Protein AF-A0A6D2GF15-F1 (afdb_monomer)

Structure (mmCIF, N/CA/C/O backbone):
data_AF-A0A6D2GF15-F1
#
_entry.id   AF-A0A6D2GF15-F1
#
loop_
_atom_site.group_PDB
_atom_site.id
_atom_site.type_symbol
_atom_site.label_atom_id
_atom_site.label_alt_id
_atom_site.label_comp_id
_atom_site.label_asym_id
_atom_site.label_entity_id
_atom_site.label_seq_id
_atom_site.pdbx_PDB_ins_code
_atom_site.Cartn_x
_atom_site.Cartn_y
_atom_site.Cartn_z
_atom_site.occupancy
_atom_site.B_iso_or_equiv
_atom_site.auth_seq_id
_atom_site.auth_comp_id
_atom_site.auth_asym_id
_atom_site.auth_atom_id
_atom_site.pdbx_PDB_model_num
ATOM 1 N N . MET A 1 1 ? 5.581 7.809 -0.569 1.00 72.94 1 MET A N 1
ATOM 2 C CA . MET A 1 1 ? 4.573 7.295 -1.526 1.00 72.94 1 MET A CA 1
ATOM 3 C C . MET A 1 1 ? 3.139 7.290 -0.957 1.00 72.94 1 MET A C 1
ATOM 5 O O . MET A 1 1 ? 2.280 6.590 -1.474 1.00 72.94 1 MET A O 1
ATOM 9 N N . ALA A 1 2 ? 2.837 8.068 0.098 1.00 82.81 2 ALA A N 1
ATOM 10 C CA . ALA A 1 2 ? 1.558 7.990 0.828 1.00 82.81 2 ALA A CA 1
ATOM 11 C C . ALA A 1 2 ? 0.310 8.296 -0.025 1.00 82.81 2 ALA A C 1
ATOM 13 O O . ALA A 1 2 ? -0.746 7.711 0.197 1.00 82.81 2 ALA A O 1
ATOM 14 N N . PHE A 1 3 ? 0.450 9.183 -1.013 1.00 91.44 3 PHE A N 1
ATOM 15 C CA . PHE A 1 3 ? -0.637 9.634 -1.890 1.00 91.44 3 PHE A CA 1
ATOM 16 C C . PHE A 1 3 ? -0.390 9.297 -3.367 1.00 91.44 3 PHE A C 1
ATOM 18 O O . PHE A 1 3 ? -1.027 9.871 -4.245 1.00 91.44 3 PHE A O 1
ATOM 25 N N . TRP A 1 4 ? 0.561 8.400 -3.640 1.00 94.38 4 TRP A N 1
ATOM 26 C CA . TRP A 1 4 ? 0.907 8.001 -5.001 1.00 94.38 4 TRP A CA 1
ATOM 27 C C . TRP A 1 4 ? -0.199 7.158 -5.623 1.00 94.38 4 TRP A C 1
ATOM 29 O O . TRP A 1 4 ? -0.784 6.286 -4.967 1.00 94.38 4 TRP A O 1
ATOM 39 N N . ARG A 1 5 ? -0.465 7.422 -6.899 1.00 94.19 5 ARG A N 1
ATOM 40 C CA . ARG A 1 5 ? -1.371 6.637 -7.740 1.00 94.19 5 ARG A CA 1
ATOM 41 C C . ARG A 1 5 ? -0.564 5.654 -8.582 1.00 94.19 5 ARG A C 1
ATOM 43 O O . ARG A 1 5 ? 0.661 5.641 -8.541 1.00 94.19 5 ARG A O 1
ATOM 50 N N . TRP A 1 6 ? -1.264 4.841 -9.371 1.00 95.31 6 TRP A N 1
ATOM 51 C CA . TRP A 1 6 ? -0.633 3.869 -10.267 1.00 95.31 6 TRP A CA 1
ATOM 52 C C . TRP A 1 6 ? 0.440 4.495 -11.168 1.00 95.31 6 TRP A C 1
ATOM 54 O O . TRP A 1 6 ? 1.543 3.976 -11.234 1.00 95.31 6 TRP A O 1
ATOM 64 N N . HIS A 1 7 ? 0.144 5.639 -11.786 1.00 96.38 7 HIS A N 1
ATOM 65 C CA . HIS A 1 7 ? 1.071 6.310 -12.697 1.00 96.38 7 HIS A CA 1
ATOM 66 C C . HIS A 1 7 ? 2.409 6.691 -12.039 1.00 96.38 7 HIS A C 1
ATOM 68 O O . HIS A 1 7 ? 3.460 6.538 -12.653 1.00 96.38 7 HIS A O 1
ATOM 74 N N . ASP A 1 8 ? 2.378 7.136 -10.778 1.00 96.19 8 ASP A N 1
ATOM 75 C CA . ASP A 1 8 ? 3.593 7.491 -10.036 1.00 96.19 8 ASP A CA 1
ATOM 76 C C . ASP A 1 8 ? 4.424 6.238 -9.711 1.00 96.19 8 ASP A C 1
ATOM 78 O O . ASP A 1 8 ? 5.652 6.253 -9.785 1.00 96.19 8 ASP A O 1
ATOM 82 N N . TYR A 1 9 ? 3.748 5.134 -9.370 1.00 95.88 9 TYR A N 1
ATOM 83 C CA . TYR A 1 9 ? 4.396 3.847 -9.121 1.00 95.88 9 TYR A CA 1
ATOM 84 C C . TYR A 1 9 ? 4.982 3.235 -10.390 1.00 95.88 9 TYR A C 1
ATOM 86 O O . TYR A 1 9 ? 6.078 2.694 -10.328 1.00 95.88 9 TYR A O 1
ATOM 94 N N . GLU A 1 10 ? 4.291 3.331 -11.524 1.00 96.06 10 GLU A N 1
ATOM 95 C CA . GLU A 1 10 ? 4.772 2.816 -12.807 1.00 96.06 10 GLU A CA 1
ATOM 96 C C . GLU A 1 10 ? 6.089 3.490 -13.204 1.00 96.06 10 GLU A C 1
ATOM 98 O O . GLU A 1 10 ? 7.086 2.801 -13.398 1.00 96.06 10 GLU A O 1
ATOM 103 N N . GLN A 1 11 ? 6.144 4.827 -13.170 1.00 96.50 11 GLN A N 1
ATOM 104 C CA . GLN A 1 11 ? 7.384 5.566 -13.439 1.00 96.50 11 GLN A CA 1
ATOM 105 C C . GLN A 1 11 ? 8.512 5.191 -12.470 1.00 96.50 11 GLN A C 1
ATOM 107 O O . GLN A 1 11 ? 9.673 5.082 -12.864 1.00 96.50 11 GLN A O 1
ATOM 112 N N . PHE A 1 12 ? 8.184 4.993 -11.191 1.00 96.06 12 PHE A N 1
ATOM 113 C CA . PHE A 1 12 ? 9.169 4.595 -10.191 1.00 96.06 12 PHE A CA 1
ATOM 114 C C . PHE A 1 12 ? 9.700 3.175 -10.425 1.00 96.06 12 PHE A C 1
ATOM 116 O O . PHE A 1 12 ? 10.899 2.951 -10.275 1.00 96.06 12 PHE A O 1
ATOM 123 N N . LEU A 1 13 ? 8.837 2.228 -10.800 1.00 96.00 13 LEU A N 1
ATOM 124 C CA . LEU A 1 13 ? 9.233 0.855 -11.116 1.00 96.00 13 LEU A CA 1
ATOM 125 C C . LEU A 1 13 ? 10.086 0.796 -12.383 1.00 96.00 13 LEU A C 1
ATOM 127 O O . LEU A 1 13 ? 11.091 0.091 -12.385 1.00 96.00 13 LEU A O 1
ATOM 131 N N . ASP A 1 14 ? 9.739 1.570 -13.411 1.00 96.44 14 ASP A N 1
ATOM 132 C CA . ASP A 1 14 ? 10.524 1.675 -14.645 1.00 96.44 14 ASP A CA 1
ATOM 133 C C . ASP A 1 14 ? 11.921 2.229 -14.350 1.00 96.44 14 ASP A C 1
ATOM 135 O O . ASP A 1 14 ? 12.934 1.650 -14.748 1.00 96.44 14 ASP A O 1
ATOM 139 N N . TRP A 1 15 ? 11.993 3.308 -13.564 1.00 96.62 15 TRP A N 1
ATOM 140 C CA . TRP A 1 15 ? 13.265 3.858 -13.107 1.00 96.62 15 TRP A CA 1
ATOM 141 C C . TRP A 1 15 ? 14.055 2.840 -12.275 1.00 96.62 15 TRP A C 1
ATOM 143 O O . TRP A 1 15 ? 15.249 2.654 -12.505 1.00 96.62 15 TRP A O 1
ATOM 153 N N . ALA A 1 16 ? 13.414 2.140 -11.337 1.00 96.44 16 ALA A N 1
ATOM 154 C CA . ALA A 1 16 ? 14.076 1.142 -10.501 1.00 96.44 16 ALA A CA 1
ATOM 155 C C . ALA A 1 16 ? 14.646 -0.016 -11.339 1.00 96.44 16 ALA A C 1
ATOM 157 O O . ALA A 1 16 ? 15.793 -0.415 -11.125 1.00 96.44 16 ALA A O 1
ATOM 158 N N . ALA A 1 17 ? 13.894 -0.491 -12.334 1.00 95.81 17 ALA A N 1
ATOM 159 C CA . ALA A 1 17 ? 14.334 -1.526 -13.263 1.00 95.81 17 ALA A CA 1
ATOM 160 C C . ALA A 1 17 ? 15.534 -1.063 -14.106 1.00 95.81 17 ALA A C 1
ATOM 162 O O . ALA A 1 17 ? 16.526 -1.784 -14.211 1.00 95.81 17 ALA A O 1
ATOM 163 N N . MET A 1 18 ? 15.507 0.169 -14.631 1.00 96.12 18 MET A N 1
ATOM 164 C CA . MET A 1 18 ? 16.629 0.747 -15.389 1.00 96.12 18 MET A CA 1
ATOM 165 C C . MET A 1 18 ? 17.904 0.918 -14.551 1.00 96.12 18 MET A C 1
ATOM 167 O O . MET A 1 18 ? 19.006 0.860 -15.092 1.00 96.12 18 MET A O 1
ATOM 171 N N . ASN A 1 19 ? 17.769 1.111 -13.237 1.00 96.62 19 ASN A N 1
ATOM 172 C CA . ASN A 1 19 ? 18.897 1.210 -12.306 1.00 96.62 19 ASN A CA 1
ATOM 173 C C . ASN A 1 19 ? 19.351 -0.158 -11.759 1.00 96.62 19 ASN A C 1
ATOM 175 O O . ASN A 1 19 ? 20.247 -0.211 -10.918 1.00 96.62 19 ASN A O 1
ATOM 179 N N . GLY A 1 20 ? 18.757 -1.265 -12.219 1.00 95.50 20 GLY A N 1
ATOM 180 C CA . GLY A 1 20 ? 19.140 -2.619 -11.814 1.00 95.50 20 GLY A CA 1
ATOM 181 C C . GLY A 1 20 ? 18.668 -3.025 -10.414 1.00 95.50 20 GLY A C 1
ATOM 182 O O . GLY A 1 20 ? 19.242 -3.933 -9.814 1.00 95.50 20 GLY A O 1
ATOM 183 N N . VAL A 1 21 ? 17.638 -2.372 -9.868 1.00 96.12 21 VAL A N 1
ATOM 184 C CA . VAL A 1 21 ? 17.038 -2.765 -8.585 1.00 96.12 21 VAL A CA 1
ATOM 185 C C . VAL A 1 21 ? 16.258 -4.065 -8.772 1.00 96.12 21 VAL A C 1
ATOM 187 O O . VAL A 1 21 ? 15.314 -4.109 -9.550 1.00 96.12 21 VAL A O 1
ATOM 190 N N . ASN A 1 22 ? 16.611 -5.108 -8.019 1.00 95.12 22 ASN A N 1
ATOM 191 C CA . ASN A 1 22 ? 15.970 -6.429 -8.083 1.00 95.12 22 ASN A CA 1
ATOM 192 C C . ASN A 1 22 ? 15.258 -6.845 -6.780 1.00 95.12 22 ASN A C 1
ATOM 194 O O . ASN A 1 22 ? 14.627 -7.898 -6.733 1.00 95.12 22 ASN A O 1
ATOM 198 N N . LEU A 1 23 ? 15.343 -6.032 -5.724 1.00 95.38 23 LEU A N 1
ATOM 199 C CA . LEU A 1 23 ? 14.734 -6.285 -4.420 1.00 95.38 23 LEU A CA 1
ATOM 200 C C . LEU A 1 23 ? 14.126 -4.986 -3.887 1.00 95.38 23 LEU A C 1
ATOM 202 O O . LEU A 1 23 ? 14.837 -3.993 -3.724 1.00 95.38 23 LEU A O 1
ATOM 206 N N . MET A 1 24 ? 12.823 -4.983 -3.604 1.00 94.31 24 MET A N 1
ATOM 207 C CA . MET A 1 24 ? 12.110 -3.771 -3.190 1.00 94.31 24 MET A CA 1
ATOM 208 C C . MET A 1 24 ? 11.167 -4.033 -2.019 1.00 94.31 24 MET A C 1
ATOM 210 O O . MET A 1 24 ? 10.417 -5.001 -2.022 1.00 94.31 24 MET A O 1
ATOM 214 N N . LEU A 1 25 ? 11.171 -3.143 -1.024 1.00 93.25 25 LEU A N 1
ATOM 215 C CA . LEU A 1 25 ? 10.200 -3.173 0.068 1.00 93.25 25 LEU A CA 1
ATOM 216 C C . LEU A 1 25 ? 8.816 -2.773 -0.447 1.00 93.25 25 LEU A C 1
ATOM 218 O O . LEU A 1 25 ? 8.643 -1.653 -0.932 1.00 93.25 25 LEU A O 1
ATOM 222 N N . ASP A 1 26 ? 7.830 -3.644 -0.249 1.00 93.25 26 ASP A N 1
ATOM 223 C CA . ASP A 1 26 ? 6.437 -3.348 -0.541 1.00 93.25 26 ASP A CA 1
ATOM 224 C C . ASP A 1 26 ? 5.555 -3.427 0.712 1.00 93.25 26 ASP A C 1
ATOM 226 O O . ASP A 1 26 ? 5.385 -4.463 1.357 1.00 93.25 26 ASP A O 1
ATOM 230 N N . VAL A 1 27 ? 4.968 -2.279 1.039 1.00 91.69 27 VAL A N 1
ATOM 231 C CA . VAL A 1 27 ? 4.035 -2.095 2.156 1.00 91.69 27 VAL A CA 1
ATOM 232 C C . VAL A 1 27 ? 2.626 -1.736 1.677 1.00 91.69 27 VAL A C 1
ATOM 234 O O . VAL A 1 27 ? 1.744 -1.479 2.498 1.00 91.69 27 VAL A O 1
ATOM 237 N N . VAL A 1 28 ? 2.394 -1.670 0.365 1.00 92.94 28 VAL A N 1
ATOM 238 C CA . VAL A 1 28 ? 1.109 -1.262 -0.206 1.00 92.94 28 VAL A CA 1
ATOM 239 C C . VAL A 1 28 ? 0.072 -2.364 0.018 1.00 92.94 28 VAL A C 1
ATOM 241 O O . VAL A 1 28 ? 0.299 -3.527 -0.293 1.00 92.94 28 VAL A O 1
ATOM 244 N N . GLY A 1 29 ? -1.088 -2.013 0.580 1.00 90.75 29 GLY A N 1
ATOM 245 C CA . GLY A 1 29 ? -2.188 -2.963 0.784 1.00 90.75 29 GLY A CA 1
ATOM 246 C C . GLY A 1 29 ? -2.027 -3.867 2.011 1.00 90.75 29 GLY A C 1
ATOM 247 O O . GLY A 1 29 ? -2.926 -4.654 2.314 1.00 90.75 29 GLY A O 1
ATOM 248 N N . GLN A 1 30 ? -0.940 -3.719 2.774 1.00 91.00 30 GLN A N 1
ATOM 249 C CA . GLN A 1 30 ? -0.737 -4.435 4.038 1.00 91.00 30 GLN A CA 1
ATOM 250 C C . GLN A 1 30 ? -1.808 -4.086 5.088 1.00 91.00 30 GLN A C 1
ATOM 252 O O . GLN A 1 30 ? -2.062 -4.869 6.005 1.00 91.00 30 GLN A O 1
ATOM 257 N N . GLU A 1 31 ? -2.516 -2.965 4.925 1.00 90.00 31 GLU A N 1
ATOM 258 C CA . GLU A 1 31 ? -3.627 -2.577 5.795 1.00 90.00 31 GLU A CA 1
ATOM 259 C C . GLU A 1 31 ? -4.791 -3.577 5.724 1.00 90.00 31 GLU A C 1
ATOM 261 O O . GLU A 1 31 ? -5.417 -3.880 6.740 1.00 90.00 31 GLU A O 1
ATOM 266 N N . GLU A 1 32 ? -5.077 -4.120 4.536 1.00 91.62 32 GLU A N 1
ATOM 267 C CA . GLU A 1 32 ? -6.145 -5.107 4.340 1.00 91.62 32 GLU A CA 1
ATOM 268 C C . GLU A 1 32 ? -5.745 -6.473 4.916 1.00 91.62 32 GLU A C 1
ATOM 270 O O . GLU A 1 32 ? -6.575 -7.165 5.512 1.00 91.62 32 GLU A O 1
ATOM 275 N N . VAL A 1 33 ? -4.464 -6.843 4.821 1.00 90.56 33 VAL A N 1
ATOM 276 C CA . VAL A 1 33 ? -3.927 -8.054 5.465 1.00 90.56 33 VAL A CA 1
ATOM 277 C C . VAL A 1 33 ? -4.097 -7.962 6.981 1.00 90.56 33 VAL A C 1
ATOM 279 O O . VAL A 1 33 ? -4.622 -8.886 7.609 1.00 90.56 33 VAL A O 1
ATOM 282 N N . GLN A 1 34 ? -3.733 -6.822 7.572 1.00 88.25 34 GLN A N 1
ATOM 283 C CA . GLN A 1 34 ? -3.916 -6.587 9.002 1.00 88.25 34 GLN A CA 1
ATOM 284 C C . GLN A 1 34 ? -5.385 -6.555 9.409 1.00 88.25 34 GLN A C 1
ATOM 286 O O . GLN A 1 34 ? -5.748 -7.140 10.428 1.00 88.25 34 GLN A O 1
ATOM 291 N N . ARG A 1 35 ? -6.251 -5.929 8.609 1.00 89.12 35 ARG A N 1
ATOM 292 C CA . ARG A 1 35 ? -7.694 -5.925 8.854 1.00 89.12 35 ARG A CA 1
ATOM 293 C C . ARG A 1 35 ? -8.256 -7.344 8.905 1.00 89.12 35 ARG A C 1
ATOM 295 O O . ARG A 1 35 ? -8.916 -7.700 9.880 1.00 89.12 35 ARG A O 1
ATOM 302 N N . ARG A 1 36 ? -7.940 -8.185 7.916 1.00 90.75 36 ARG A N 1
ATOM 303 C CA . ARG A 1 36 ? -8.366 -9.598 7.880 1.00 90.75 36 ARG A CA 1
ATOM 304 C C . ARG A 1 36 ? -7.841 -10.391 9.067 1.00 90.75 36 ARG A C 1
ATOM 306 O O . ARG A 1 36 ? -8.599 -11.140 9.679 1.00 90.75 36 ARG A O 1
ATOM 313 N N . MET A 1 37 ? -6.572 -10.204 9.416 1.00 88.25 37 MET A N 1
ATOM 314 C CA . MET A 1 37 ? -5.974 -10.830 10.592 1.00 88.25 37 MET A CA 1
ATOM 315 C C . MET A 1 37 ? -6.728 -10.432 11.868 1.00 88.25 37 MET A C 1
ATOM 317 O O . MET A 1 37 ? -7.149 -11.295 12.632 1.00 88.25 37 MET A O 1
ATOM 321 N N . LEU A 1 38 ? -6.947 -9.136 12.099 1.00 86.19 38 LEU A N 1
ATOM 322 C CA . LEU A 1 38 ? -7.642 -8.643 13.289 1.00 86.19 38 LEU A CA 1
ATOM 323 C C . LEU A 1 38 ? -9.093 -9.142 13.356 1.00 86.19 38 LEU A C 1
ATOM 325 O O . LEU A 1 38 ? -9.570 -9.489 14.438 1.00 86.19 38 LEU A O 1
ATOM 329 N N . HIS A 1 39 ? -9.772 -9.288 12.219 1.00 88.50 39 HIS A N 1
ATOM 330 C CA . HIS A 1 39 ? -11.084 -9.935 12.189 1.00 88.50 39 HIS A CA 1
ATOM 331 C C . HIS A 1 39 ? -11.047 -11.388 12.666 1.00 88.50 39 HIS A C 1
ATOM 333 O O . HIS A 1 39 ? -11.923 -11.788 13.431 1.00 88.50 39 HIS A O 1
ATOM 339 N N . GLN A 1 40 ? -10.021 -12.164 12.301 1.00 86.81 40 GLN A N 1
ATOM 340 C CA . GLN A 1 40 ? -9.861 -13.539 12.796 1.00 86.81 40 GLN A CA 1
ATOM 341 C C . GLN A 1 40 ? -9.665 -13.595 14.321 1.00 86.81 40 GLN A C 1
ATOM 343 O O . GLN A 1 40 ? -10.076 -14.561 14.961 1.00 86.81 40 GLN A O 1
ATOM 348 N N . PHE A 1 41 ? -9.110 -12.540 14.927 1.00 84.00 41 PHE A N 1
ATOM 349 C CA . PHE A 1 41 ? -8.983 -12.406 16.385 1.00 84.00 41 PHE A CA 1
ATOM 350 C C . PHE A 1 41 ? -10.239 -11.843 17.081 1.00 84.00 41 PHE A C 1
ATOM 352 O O . PHE A 1 41 ? -10.251 -11.698 18.309 1.00 84.00 41 PHE A O 1
ATOM 359 N N . GLY A 1 42 ? -11.311 -11.564 16.332 1.00 86.62 42 GLY A N 1
ATOM 360 C CA . GLY A 1 42 ? -12.602 -11.121 16.865 1.00 86.62 42 GLY A CA 1
ATOM 361 C C . GLY A 1 42 ? -12.734 -9.610 17.084 1.00 86.62 42 GLY A C 1
ATOM 362 O O . GLY A 1 42 ? -13.604 -9.191 17.856 1.00 86.62 42 GLY A O 1
ATOM 363 N N . TYR A 1 43 ? -11.889 -8.800 16.438 1.00 85.69 43 TYR A N 1
ATOM 364 C CA . TYR A 1 43 ? -12.028 -7.340 16.422 1.00 85.69 43 TYR A CA 1
ATOM 365 C C . TYR A 1 43 ? -13.101 -6.892 15.420 1.00 85.69 43 TYR A C 1
ATOM 367 O O . TYR A 1 43 ? -13.261 -7.482 14.346 1.00 85.69 43 TYR A O 1
ATOM 375 N N . SER A 1 44 ? -13.847 -5.843 15.779 1.00 88.44 44 SER A N 1
ATOM 376 C CA . SER A 1 44 ? -14.829 -5.233 14.878 1.00 88.44 44 SER A CA 1
ATOM 377 C C . SER A 1 44 ? -14.150 -4.331 13.843 1.00 88.44 44 SER A C 1
ATOM 379 O O . SER A 1 44 ? -13.043 -3.842 14.068 1.00 88.44 44 SER A O 1
ATOM 381 N N . ASP A 1 45 ? -14.827 -4.052 12.726 1.00 86.69 45 ASP A N 1
ATOM 382 C CA . ASP A 1 45 ? -14.334 -3.103 11.712 1.00 86.69 45 ASP A CA 1
ATOM 383 C C . ASP A 1 45 ? -14.023 -1.718 12.305 1.00 86.69 45 ASP A C 1
ATOM 385 O O . ASP A 1 45 ? -13.068 -1.059 11.895 1.00 86.69 45 ASP A O 1
ATOM 389 N N . ASN A 1 46 ? -14.803 -1.279 13.299 1.00 86.88 46 ASN A N 1
ATOM 390 C CA . ASN A 1 46 ? -14.575 -0.002 13.970 1.00 86.88 46 ASN A CA 1
ATOM 391 C C . ASN A 1 46 ? -13.273 -0.021 14.786 1.00 86.88 46 ASN A C 1
ATOM 393 O O . ASN A 1 46 ? -12.480 0.914 14.696 1.00 86.88 46 ASN A O 1
ATOM 397 N N . ASP A 1 47 ? -13.006 -1.113 15.511 1.00 86.50 47 ASP A N 1
ATOM 398 C CA . ASP A 1 47 ? -11.764 -1.268 16.281 1.00 86.50 47 ASP A CA 1
ATOM 399 C C . ASP A 1 47 ? -10.541 -1.253 15.357 1.00 86.50 47 ASP A C 1
ATOM 401 O O . ASP A 1 47 ? -9.547 -0.581 15.638 1.00 86.50 47 ASP A O 1
ATOM 405 N N . VAL A 1 48 ? -10.627 -1.941 14.213 1.00 87.56 48 VAL A N 1
ATOM 406 C CA . VAL A 1 48 ? -9.558 -1.961 13.203 1.00 87.56 48 VAL A CA 1
ATOM 407 C C . VAL A 1 48 ? -9.317 -0.564 12.631 1.00 87.56 48 VAL A C 1
ATOM 409 O O . VAL A 1 48 ? -8.172 -0.126 12.519 1.00 87.56 48 VAL A O 1
ATOM 412 N N . ARG A 1 49 ? -10.381 0.173 12.303 1.00 85.75 49 ARG A N 1
ATOM 413 C CA . ARG A 1 49 ? -10.275 1.537 11.764 1.00 85.75 49 ARG A CA 1
ATOM 414 C C . ARG A 1 49 ? -9.720 2.547 12.763 1.00 85.75 49 ARG A C 1
ATOM 416 O O . ARG A 1 49 ? -9.116 3.527 12.339 1.00 85.75 49 ARG A O 1
ATOM 423 N N . GLN A 1 50 ? -9.937 2.328 14.057 1.00 86.19 50 GLN A N 1
ATOM 424 C CA . GLN A 1 50 ? -9.329 3.133 15.115 1.00 86.19 50 GLN A CA 1
ATOM 425 C C . GLN A 1 50 ? -7.878 2.734 15.375 1.00 86.19 50 GLN A C 1
ATOM 427 O O . GLN A 1 50 ? -7.083 3.568 15.799 1.00 86.19 50 GLN A O 1
ATOM 432 N N . TYR A 1 51 ? -7.516 1.472 15.150 1.00 86.69 51 TYR A N 1
ATOM 433 C CA . TYR A 1 51 ? -6.144 0.994 15.285 1.00 86.69 51 TYR A CA 1
ATOM 434 C C . TYR A 1 51 ? -5.236 1.525 14.169 1.00 86.69 51 TYR A C 1
ATOM 436 O O . TYR A 1 51 ? -4.150 2.046 14.447 1.00 86.69 51 TYR A O 1
ATOM 444 N N . LEU A 1 52 ? -5.694 1.423 12.920 1.00 88.81 52 LEU A N 1
ATOM 445 C CA . LEU A 1 52 ? -4.933 1.845 11.750 1.00 88.81 52 LEU A CA 1
ATOM 446 C C . LEU A 1 52 ? -4.756 3.374 11.727 1.00 88.81 52 LEU A C 1
ATOM 448 O O . LEU A 1 52 ? -5.721 4.115 11.939 1.00 88.81 52 LEU A O 1
ATOM 452 N N . PRO A 1 53 ? -3.540 3.872 11.462 1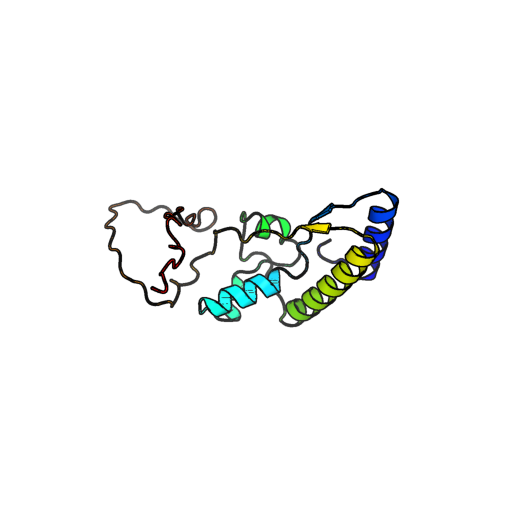.00 91.00 53 PRO A N 1
ATOM 453 C CA . PRO A 1 53 ? -3.308 5.296 11.323 1.00 91.00 53 PRO A CA 1
ATOM 454 C C . PRO A 1 53 ? -3.684 5.797 9.925 1.00 91.00 53 PRO A C 1
ATOM 456 O O . PRO A 1 53 ? -4.017 5.032 9.018 1.00 91.00 53 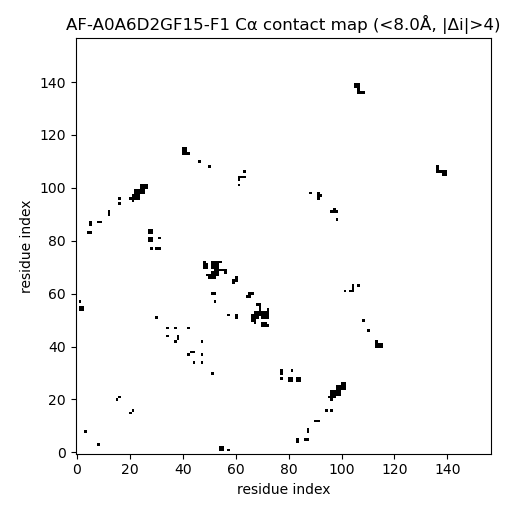PRO A O 1
ATOM 459 N N . GLY A 1 54 ? -3.627 7.114 9.758 1.00 91.69 54 GLY A N 1
ATOM 460 C CA . GLY A 1 54 ? -3.834 7.775 8.478 1.00 91.69 54 GLY A CA 1
ATOM 461 C C . GLY A 1 54 ? -2.750 7.436 7.448 1.00 91.69 54 GLY A C 1
ATOM 462 O O . GLY A 1 54 ? -1.650 7.002 7.806 1.00 91.69 54 GLY A O 1
ATOM 463 N N . PRO A 1 55 ? -3.015 7.711 6.160 1.00 91.38 55 PRO A N 1
ATOM 464 C CA . PRO A 1 55 ? -2.177 7.261 5.049 1.00 91.38 55 PRO A CA 1
ATOM 465 C C . PRO A 1 55 ? -0.745 7.811 5.058 1.00 91.38 55 PRO A C 1
ATOM 467 O O . PRO A 1 55 ? 0.167 7.191 4.515 1.00 91.38 55 PRO A O 1
ATOM 470 N N . ALA A 1 56 ? -0.523 8.953 5.710 1.00 91.75 56 ALA A N 1
ATOM 471 C CA . ALA A 1 56 ? 0.796 9.565 5.841 1.00 91.75 56 ALA A CA 1
ATOM 472 C C . ALA A 1 56 ? 1.706 8.868 6.872 1.00 91.75 56 ALA A C 1
ATOM 474 O O . ALA A 1 56 ? 2.913 9.098 6.865 1.00 91.75 56 ALA A O 1
ATOM 475 N N . TYR A 1 57 ? 1.159 8.018 7.747 1.00 91.38 57 TYR A N 1
ATOM 476 C CA . TYR A 1 57 ? 1.867 7.514 8.930 1.00 91.38 57 TYR A CA 1
ATOM 477 C C . TYR A 1 57 ? 2.206 6.020 8.874 1.00 91.38 57 TYR A C 1
ATOM 479 O O . TYR A 1 57 ? 2.713 5.463 9.849 1.00 91.38 57 TYR A O 1
ATOM 487 N N . PHE A 1 58 ? 1.979 5.362 7.734 1.00 89.25 58 PHE A N 1
ATOM 488 C CA . PHE A 1 58 ? 2.221 3.926 7.591 1.00 89.25 58 PHE A CA 1
ATOM 489 C C . PHE A 1 58 ? 3.677 3.508 7.833 1.00 89.25 58 PHE A C 1
ATOM 491 O O . PHE A 1 58 ? 3.913 2.423 8.353 1.00 89.25 58 PHE A O 1
ATOM 498 N N . GLY A 1 59 ? 4.656 4.374 7.548 1.00 88.75 59 GLY A N 1
ATOM 499 C CA . GLY A 1 59 ? 6.064 4.086 7.847 1.00 88.75 59 GLY A CA 1
ATOM 500 C C . GLY A 1 59 ? 6.295 3.808 9.337 1.00 88.75 59 GLY A C 1
ATOM 501 O O . GLY A 1 59 ? 6.770 2.739 9.714 1.00 88.75 59 GLY A O 1
ATOM 502 N N . TRP A 1 60 ? 5.892 4.736 10.208 1.00 88.38 60 TRP A N 1
ATOM 503 C CA . TRP A 1 60 ? 6.008 4.560 11.662 1.00 88.38 60 TRP A CA 1
ATOM 504 C C . TRP A 1 60 ? 5.098 3.463 12.210 1.00 88.38 60 TRP A C 1
ATOM 506 O O . TRP A 1 60 ? 5.434 2.834 13.213 1.00 88.38 60 TRP A O 1
ATOM 516 N N . PHE A 1 61 ? 3.965 3.227 11.555 1.00 88.25 61 PHE A N 1
ATOM 517 C CA . PHE A 1 61 ? 3.035 2.170 11.922 1.00 88.25 61 PHE A CA 1
ATOM 518 C C . PHE A 1 61 ? 3.612 0.770 11.711 1.00 88.25 61 PHE A C 1
ATOM 520 O O . PHE A 1 61 ? 3.617 -0.030 12.643 1.00 88.25 61 PHE A O 1
ATOM 527 N N . TYR A 1 62 ? 4.149 0.480 10.522 1.00 87.25 62 TYR A N 1
ATOM 528 C CA . TYR A 1 62 ? 4.739 -0.828 10.225 1.00 87.25 62 TYR A CA 1
ATOM 529 C C . TYR A 1 62 ? 6.039 -1.069 11.007 1.00 87.25 62 TYR A C 1
ATOM 531 O O . TYR A 1 62 ? 6.364 -2.212 11.315 1.00 87.25 62 TYR A O 1
ATOM 539 N N . MET A 1 63 ? 6.727 -0.003 11.430 1.00 87.25 63 MET A N 1
ATOM 540 C CA . MET A 1 63 ? 7.830 -0.071 12.400 1.00 87.25 63 MET A CA 1
ATOM 541 C C . MET A 1 63 ? 7.365 -0.191 13.864 1.00 87.25 63 MET A C 1
ATOM 543 O O . MET A 1 63 ? 8.189 -0.245 14.774 1.00 87.25 63 MET A O 1
ATOM 547 N N . ALA A 1 64 ? 6.053 -0.238 14.102 1.00 86.00 64 ALA A N 1
ATOM 548 C CA . ALA A 1 64 ? 5.416 -0.364 15.408 1.00 86.00 64 ALA A CA 1
ATOM 549 C C . ALA A 1 64 ? 5.775 0.738 16.426 1.00 86.00 64 ALA A C 1
ATOM 551 O O . ALA A 1 64 ? 5.780 0.499 17.636 1.00 86.00 64 ALA A O 1
ATOM 552 N N . ASN A 1 65 ? 6.031 1.954 15.935 1.00 86.06 65 ASN A N 1
ATOM 553 C CA . ASN A 1 65 ? 6.315 3.135 16.754 1.00 86.06 65 ASN A CA 1
ATOM 554 C C . ASN A 1 65 ? 5.044 3.885 17.173 1.00 86.06 65 ASN A C 1
ATOM 556 O O . ASN A 1 65 ? 5.019 4.533 18.215 1.00 86.06 65 ASN A O 1
ATOM 560 N N . MET A 1 66 ? 3.989 3.829 16.355 1.00 84.25 66 MET A N 1
ATOM 561 C CA . MET A 1 66 ? 2.744 4.559 16.594 1.00 84.25 66 MET A CA 1
ATOM 562 C C . MET A 1 66 ? 1.527 3.799 16.067 1.00 84.25 66 MET A C 1
ATOM 564 O O . MET A 1 66 ? 1.655 2.898 15.247 1.00 84.25 66 MET A O 1
ATOM 568 N N . GLN A 1 67 ? 0.342 4.196 16.523 1.00 83.69 67 GLN A N 1
ATOM 569 C CA . GLN A 1 67 ? -0.957 3.651 16.117 1.00 83.69 67 GLN A CA 1
ATOM 570 C C . GLN A 1 67 ? -2.045 4.707 16.344 1.00 83.69 67 GLN A C 1
ATOM 572 O O . GLN A 1 67 ? -1.833 5.641 17.121 1.00 83.69 67 GLN A O 1
ATOM 577 N N . SER A 1 68 ? -3.213 4.542 15.720 1.00 83.00 68 SER A N 1
ATOM 578 C CA . SER A 1 68 ? -4.403 5.369 15.991 1.00 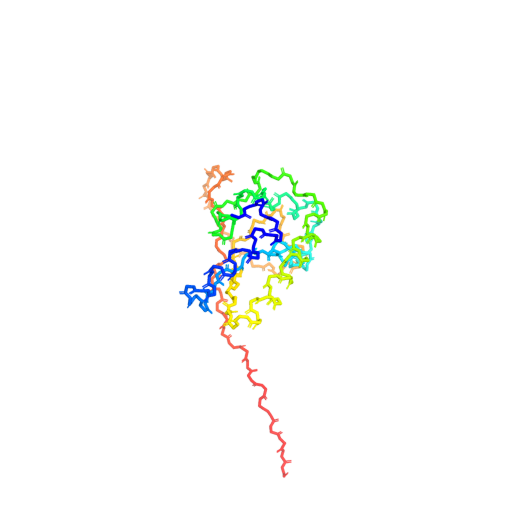83.00 68 SER A CA 1
ATOM 579 C C . SER A 1 68 ? -4.230 6.884 15.778 1.00 83.00 68 SER A C 1
ATOM 581 O O . SER A 1 68 ? -4.869 7.680 16.464 1.00 83.00 68 SER A O 1
ATOM 583 N N . PHE A 1 69 ? -3.374 7.308 14.842 1.00 84.75 69 PHE A N 1
ATOM 584 C CA . PHE A 1 69 ? -3.110 8.725 14.559 1.00 84.75 69 PHE A CA 1
ATOM 585 C C . PHE A 1 69 ? -3.431 9.076 13.105 1.00 84.75 69 PHE A C 1
ATOM 587 O O . PHE A 1 69 ? -3.009 8.366 12.195 1.00 84.75 69 PHE A O 1
ATOM 594 N N . GLY A 1 70 ? -4.165 10.167 12.874 1.00 84.19 70 GLY A N 1
ATOM 595 C CA . GLY A 1 70 ? -4.551 10.614 11.527 1.00 84.19 70 GLY A CA 1
ATOM 596 C C . GLY A 1 70 ? -5.633 9.767 10.837 1.00 84.19 70 GLY A C 1
ATOM 597 O O . GLY A 1 70 ? -5.841 9.922 9.638 1.00 84.19 70 GLY A O 1
ATOM 598 N N . GLY A 1 71 ? -6.286 8.855 11.566 1.00 79.88 71 GLY A N 1
ATOM 599 C CA . GLY A 1 71 ? -7.425 8.058 11.092 1.00 79.88 71 GLY A CA 1
ATOM 600 C C . GLY A 1 71 ? -8.788 8.700 11.407 1.00 79.88 71 GLY A C 1
ATOM 601 O O . GLY A 1 71 ? -8.827 9.777 12.007 1.00 79.88 71 GLY A O 1
ATOM 602 N N . PRO A 1 72 ? -9.913 8.039 11.059 1.00 87.31 72 PRO A N 1
ATOM 603 C CA . PRO A 1 72 ? -10.021 6.676 10.518 1.00 87.31 72 PRO A CA 1
ATOM 604 C C . PRO A 1 72 ? -9.978 6.606 8.980 1.00 87.31 72 PRO A C 1
ATOM 606 O O . PRO A 1 72 ? -10.529 7.460 8.289 1.00 87.31 72 PRO A O 1
ATOM 609 N N . LEU A 1 73 ? -9.396 5.532 8.435 1.00 89.44 73 LEU A N 1
ATOM 610 C CA . LEU A 1 73 ? -9.358 5.280 6.986 1.00 89.44 73 LEU A CA 1
ATOM 611 C C . LEU A 1 73 ? -10.765 5.001 6.419 1.00 89.44 73 LEU A C 1
ATOM 613 O O . LEU A 1 73 ? -11.541 4.284 7.059 1.00 89.44 73 LEU A O 1
ATOM 617 N N . PRO A 1 74 ? -11.119 5.516 5.225 1.00 90.81 74 PRO A N 1
ATOM 618 C CA . PRO A 1 74 ? -12.392 5.199 4.583 1.00 90.81 74 PRO A CA 1
ATOM 619 C C . PRO A 1 74 ? -12.421 3.742 4.100 1.00 90.81 74 PRO A C 1
ATOM 621 O O . PRO A 1 74 ? -11.395 3.168 3.756 1.00 90.81 74 PRO A O 1
ATOM 624 N N . GLN A 1 75 ? -13.610 3.138 4.017 1.00 88.81 75 GLN A N 1
ATOM 625 C CA . GLN A 1 75 ? -13.752 1.725 3.632 1.00 88.81 75 GLN A CA 1
ATOM 626 C C . GLN A 1 75 ? -13.251 1.442 2.206 1.00 88.81 75 GLN A C 1
ATOM 628 O O . GLN A 1 75 ? -12.690 0.384 1.933 1.00 88.81 75 GLN A O 1
ATOM 633 N N . SER A 1 76 ? -13.421 2.409 1.302 1.00 92.31 76 SER A N 1
ATOM 634 C CA . SER A 1 76 ? -12.931 2.338 -0.076 1.00 92.31 76 SER A CA 1
ATOM 635 C C . SER A 1 76 ? -11.405 2.241 -0.163 1.00 92.31 76 SER A C 1
ATOM 637 O O . SER A 1 76 ? -10.895 1.686 -1.135 1.00 92.31 76 SER A O 1
ATOM 639 N N . TRP A 1 77 ? -10.679 2.714 0.858 1.00 91.62 77 TRP A N 1
ATOM 640 C CA . TRP A 1 77 ? -9.217 2.682 0.908 1.00 91.62 77 TRP A CA 1
ATOM 641 C C . TRP A 1 77 ? -8.676 1.261 0.769 1.00 91.62 77 TRP A C 1
ATOM 643 O O . TRP A 1 77 ? -7.795 1.013 -0.047 1.00 91.62 77 TRP A O 1
ATOM 653 N N . PHE A 1 78 ? -9.240 0.313 1.519 1.00 92.00 78 PHE A N 1
ATOM 654 C CA . PHE A 1 78 ? -8.769 -1.071 1.529 1.00 92.00 78 PHE A CA 1
ATOM 655 C C . PHE A 1 78 ? -8.863 -1.717 0.144 1.00 92.00 78 PHE A C 1
ATOM 657 O O . PHE A 1 78 ? -7.903 -2.333 -0.322 1.00 92.00 78 PHE A O 1
ATOM 664 N N . ALA A 1 79 ? -9.991 -1.521 -0.545 1.00 93.94 79 ALA A N 1
ATOM 665 C CA . ALA A 1 79 ? -10.199 -2.052 -1.888 1.00 93.94 79 ALA A CA 1
ATOM 666 C C . ALA A 1 79 ? -9.222 -1.426 -2.896 1.00 93.94 79 ALA A C 1
ATOM 668 O O . ALA A 1 79 ? -8.540 -2.150 -3.620 1.00 93.94 79 ALA A O 1
ATOM 669 N N . GLN A 1 80 ? -9.089 -0.096 -2.876 1.00 94.38 80 GLN A N 1
ATOM 670 C CA . GLN A 1 80 ? -8.198 0.638 -3.779 1.00 94.38 80 GLN A CA 1
ATOM 671 C C . GLN A 1 80 ? -6.727 0.257 -3.583 1.00 94.38 80 GLN A C 1
ATOM 673 O O . GLN A 1 80 ? -6.007 0.044 -4.556 1.00 94.38 80 GLN A O 1
ATOM 678 N N . ARG A 1 81 ? -6.267 0.137 -2.332 1.00 94.19 81 ARG A N 1
ATOM 679 C CA . ARG A 1 81 ? -4.878 -0.249 -2.037 1.00 94.19 81 ARG A CA 1
ATOM 680 C C . ARG A 1 81 ? -4.598 -1.703 -2.391 1.00 94.19 81 ARG A C 1
ATOM 682 O O . ARG A 1 81 ? -3.508 -1.988 -2.866 1.00 94.19 81 ARG A O 1
ATOM 689 N N . THR A 1 82 ? -5.576 -2.595 -2.227 1.00 94.75 82 THR A N 1
ATOM 690 C CA . THR A 1 82 ? -5.448 -3.997 -2.655 1.00 94.75 82 THR A CA 1
ATOM 691 C C . THR A 1 82 ? -5.319 -4.107 -4.175 1.00 94.75 82 THR A C 1
ATOM 693 O O . THR A 1 82 ? -4.488 -4.865 -4.665 1.00 94.75 82 THR A O 1
ATOM 696 N N . GLU A 1 83 ? -6.115 -3.351 -4.936 1.00 96.12 83 GLU A N 1
ATOM 697 C CA . GLU A 1 83 ? -6.000 -3.321 -6.399 1.00 96.12 83 GLU A CA 1
ATOM 698 C C . GLU A 1 83 ? -4.665 -2.717 -6.852 1.00 96.12 83 GLU A C 1
ATOM 700 O O . GLU A 1 83 ? -4.013 -3.258 -7.742 1.00 96.12 83 GLU A O 1
ATOM 705 N N . LEU A 1 84 ? -4.229 -1.631 -6.207 1.00 95.94 84 LEU A N 1
ATOM 706 C CA . LEU A 1 84 ? -2.937 -1.011 -6.486 1.00 95.94 84 LEU A CA 1
ATOM 707 C C . LEU A 1 84 ? -1.773 -1.974 -6.217 1.00 95.94 84 LEU A C 1
ATOM 709 O O . LEU A 1 84 ? -0.886 -2.082 -7.056 1.00 95.94 84 LEU A O 1
ATOM 713 N N . ALA A 1 85 ? -1.794 -2.687 -5.087 1.00 95.25 85 ALA A N 1
ATOM 714 C CA . ALA A 1 85 ? -0.767 -3.668 -4.740 1.00 95.25 85 ALA A CA 1
ATOM 715 C C . ALA A 1 85 ? -0.657 -4.771 -5.803 1.00 95.25 85 ALA A C 1
ATOM 717 O O . ALA A 1 85 ? 0.443 -5.065 -6.254 1.00 95.25 85 ALA A O 1
ATOM 718 N N . ARG A 1 86 ? -1.791 -5.306 -6.282 1.00 96.06 86 ARG A N 1
ATOM 719 C CA . ARG A 1 86 ? -1.797 -6.307 -7.365 1.00 96.06 86 ARG A CA 1
ATOM 720 C C . ARG A 1 86 ? -1.124 -5.790 -8.632 1.00 96.06 86 ARG A C 1
ATOM 722 O O . ARG A 1 86 ? -0.222 -6.440 -9.133 1.00 96.06 86 ARG A O 1
ATOM 729 N N . LYS A 1 87 ? -1.488 -4.586 -9.089 1.00 96.69 87 LYS A N 1
ATOM 730 C CA . LYS A 1 87 ? -0.870 -3.979 -10.283 1.00 96.69 87 LYS A CA 1
ATOM 731 C C . LYS A 1 87 ? 0.642 -3.793 -10.121 1.00 96.69 87 LYS A C 1
ATOM 733 O O . LYS A 1 87 ? 1.392 -3.983 -11.074 1.00 96.69 87 LYS A O 1
ATOM 738 N N . ILE A 1 88 ? 1.084 -3.417 -8.918 1.00 96.25 88 ILE A N 1
ATOM 739 C CA . ILE A 1 88 ? 2.509 -3.283 -8.591 1.00 96.25 88 ILE A CA 1
ATOM 740 C C . ILE A 1 88 ? 3.201 -4.646 -8.681 1.00 96.25 88 ILE A C 1
ATOM 742 O O . ILE A 1 88 ? 4.248 -4.735 -9.315 1.00 96.25 88 ILE A O 1
ATOM 746 N N . HIS A 1 89 ? 2.617 -5.700 -8.104 1.00 95.56 89 HIS A N 1
ATOM 747 C CA . HIS A 1 89 ? 3.181 -7.056 -8.145 1.00 95.56 89 HIS A CA 1
ATOM 748 C C . HIS A 1 89 ? 3.252 -7.618 -9.558 1.00 95.56 89 HIS A C 1
ATOM 750 O O . HIS A 1 89 ? 4.311 -8.107 -9.937 1.00 95.56 89 HIS A O 1
ATOM 756 N N . ASP A 1 90 ? 2.192 -7.455 -10.351 1.00 96.62 90 ASP A N 1
ATOM 757 C CA . ASP A 1 90 ? 2.166 -7.891 -11.750 1.00 96.62 90 ASP A CA 1
ATOM 758 C C . ASP A 1 90 ? 3.317 -7.243 -12.540 1.00 96.62 90 ASP A C 1
ATOM 760 O O . ASP A 1 90 ? 3.994 -7.890 -13.338 1.00 96.62 90 ASP A O 1
ATOM 764 N N . ARG A 1 91 ? 3.594 -5.954 -12.294 1.00 96.00 91 ARG A N 1
ATOM 765 C CA . ARG A 1 91 ? 4.693 -5.245 -12.962 1.00 96.00 91 ARG A CA 1
ATOM 766 C C . ARG A 1 91 ? 6.068 -5.631 -12.420 1.00 96.00 91 ARG A C 1
ATOM 768 O O . ARG A 1 91 ? 7.010 -5.757 -13.198 1.00 96.00 91 ARG A O 1
ATOM 775 N N . MET A 1 92 ? 6.192 -5.822 -11.108 1.00 96.19 92 MET A N 1
ATOM 776 C CA . MET A 1 92 ? 7.427 -6.300 -10.484 1.00 96.19 92 MET A CA 1
ATOM 777 C C . MET A 1 92 ? 7.824 -7.680 -11.019 1.00 96.19 92 MET A C 1
ATOM 779 O O . MET A 1 92 ? 9.003 -7.892 -11.291 1.00 96.19 92 MET A O 1
ATOM 783 N N . GLU A 1 93 ? 6.858 -8.576 -11.239 1.00 95.69 93 GLU A N 1
ATOM 784 C CA . GLU A 1 93 ? 7.092 -9.901 -11.824 1.00 95.69 93 GLU A CA 1
ATOM 785 C C . GLU A 1 93 ? 7.668 -9.800 -13.243 1.00 95.69 93 GLU A C 1
ATOM 787 O O . GLU A 1 93 ? 8.675 -10.440 -13.540 1.00 95.69 93 GLU A O 1
ATOM 792 N N . VAL A 1 94 ? 7.111 -8.922 -14.088 1.00 96.19 94 VAL A N 1
ATOM 793 C CA . VAL A 1 94 ? 7.622 -8.668 -15.450 1.00 96.19 94 VAL A CA 1
ATOM 794 C C . VAL A 1 94 ? 9.072 -8.169 -15.439 1.00 96.19 94 VAL A C 1
ATOM 796 O O . VAL A 1 94 ? 9.857 -8.539 -16.310 1.00 96.19 94 VAL A O 1
ATOM 799 N N . TYR A 1 95 ? 9.446 -7.350 -14.455 1.00 95.06 95 TYR A N 1
ATOM 800 C CA . TYR A 1 95 ? 10.809 -6.823 -14.316 1.00 95.06 95 TYR A CA 1
ATOM 801 C C . TYR A 1 95 ? 11.760 -7.741 -13.537 1.00 95.06 95 TYR A C 1
ATOM 803 O O . TYR A 1 95 ? 12.946 -7.434 -13.433 1.00 95.06 95 TYR A O 1
ATOM 811 N N . GLY A 1 96 ? 11.277 -8.858 -12.987 1.00 95.75 96 GLY A N 1
ATOM 812 C CA . GLY A 1 96 ? 12.077 -9.731 -12.124 1.00 95.75 96 GLY A CA 1
ATOM 813 C C . GLY A 1 96 ? 12.456 -9.090 -10.781 1.00 95.75 96 GLY A C 1
ATOM 814 O O . GLY A 1 96 ? 13.451 -9.479 -10.168 1.00 95.75 96 GLY A O 1
ATOM 815 N N . ILE A 1 97 ? 11.686 -8.102 -10.317 1.00 96.88 97 ILE A N 1
ATOM 816 C CA . ILE A 1 97 ? 11.872 -7.452 -9.017 1.00 96.88 97 ILE A CA 1
ATOM 817 C C . ILE A 1 97 ? 11.189 -8.306 -7.949 1.00 96.88 97 ILE A C 1
ATOM 819 O O . ILE A 1 97 ? 9.994 -8.577 -8.023 1.00 96.88 97 ILE A O 1
ATOM 823 N N . THR A 1 98 ? 11.930 -8.694 -6.915 1.00 96.31 98 THR A N 1
ATOM 824 C CA . THR A 1 98 ? 11.382 -9.441 -5.779 1.00 96.31 98 THR A CA 1
ATOM 825 C C . THR A 1 98 ? 10.800 -8.473 -4.739 1.00 96.31 98 T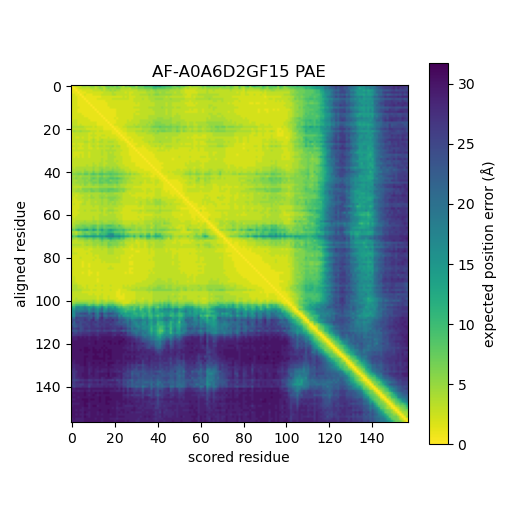HR A C 1
ATOM 827 O O . THR A 1 98 ? 11.560 -7.690 -4.153 1.00 96.31 98 THR A O 1
ATOM 830 N N . PRO A 1 99 ? 9.480 -8.502 -4.465 1.00 94.81 99 PRO A N 1
ATOM 831 C CA . PRO A 1 99 ? 8.895 -7.711 -3.391 1.00 94.81 99 PRO A CA 1
ATOM 832 C C . PRO A 1 99 ? 9.231 -8.307 -2.018 1.00 94.81 99 PRO A C 1
ATOM 834 O O . PRO A 1 99 ? 9.144 -9.515 -1.793 1.00 94.81 99 PRO A O 1
ATOM 837 N N . VAL A 1 100 ? 9.571 -7.443 -1.066 1.00 93.31 100 VAL A N 1
ATOM 838 C CA . VAL A 1 100 ? 9.776 -7.781 0.344 1.00 93.31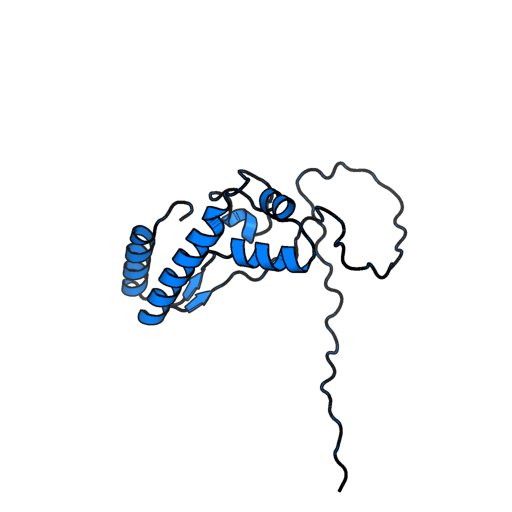 100 VAL A CA 1
ATOM 839 C C . VAL A 1 100 ? 8.591 -7.264 1.134 1.00 93.31 100 VAL A C 1
ATOM 841 O O . VAL A 1 100 ? 8.363 -6.059 1.200 1.00 93.31 100 VAL A O 1
ATOM 844 N N . PHE A 1 101 ? 7.861 -8.171 1.772 1.00 89.94 101 PHE A N 1
ATOM 845 C CA . PHE A 1 101 ? 6.730 -7.812 2.617 1.00 89.94 101 PHE A CA 1
ATOM 846 C C . PHE A 1 101 ? 7.161 -7.628 4.074 1.00 89.94 101 PHE A C 1
ATOM 848 O O . PHE A 1 101 ? 7.995 -8.393 4.572 1.00 89.94 101 PHE A O 1
ATOM 855 N N . PRO A 1 102 ? 6.587 -6.652 4.800 1.00 83.38 102 PRO A N 1
ATOM 856 C CA . PRO A 1 102 ? 6.823 -6.538 6.227 1.00 83.38 102 PRO A CA 1
ATOM 857 C C . PRO A 1 102 ? 6.253 -7.763 6.946 1.00 83.38 102 PRO A C 1
ATOM 859 O O . PRO A 1 102 ? 5.091 -8.134 6.772 1.00 83.38 102 PRO A O 1
ATOM 862 N N . ALA A 1 103 ? 7.064 -8.373 7.807 1.00 76.75 103 ALA A N 1
ATOM 863 C CA . ALA A 1 103 ? 6.548 -9.322 8.778 1.00 76.75 103 ALA A CA 1
ATOM 864 C C . ALA A 1 103 ? 5.691 -8.575 9.809 1.00 76.75 103 ALA A C 1
ATOM 866 O O . ALA A 1 103 ? 6.008 -7.451 10.203 1.00 76.75 103 ALA A O 1
ATOM 867 N N . LEU A 1 104 ? 4.617 -9.214 10.270 1.00 66.62 104 LEU A N 1
ATOM 868 C CA . LEU A 1 104 ? 3.755 -8.654 11.304 1.00 66.62 104 LEU A CA 1
ATOM 869 C C . LEU A 1 104 ? 4.570 -8.361 12.574 1.00 66.62 104 LEU A C 1
ATOM 871 O O . LEU A 1 104 ? 5.106 -9.297 13.181 1.00 66.62 104 LEU A O 1
ATOM 875 N N . PRO A 1 105 ? 4.647 -7.098 13.031 1.00 58.59 105 PRO A N 1
ATOM 876 C CA . PRO A 1 105 ? 5.236 -6.819 14.324 1.00 58.59 105 PRO A CA 1
ATOM 877 C C . PRO A 1 105 ? 4.310 -7.405 15.394 1.00 58.59 105 PRO A C 1
ATOM 879 O O . PRO A 1 105 ? 3.112 -7.133 15.410 1.00 58.59 105 PRO A O 1
ATOM 882 N N . GLY A 1 106 ? 4.848 -8.184 16.336 1.00 55.09 106 GLY A N 1
ATOM 883 C CA . GLY A 1 106 ? 4.094 -8.761 17.465 1.00 55.09 106 GLY A CA 1
ATOM 884 C C . GLY A 1 106 ? 3.534 -7.735 18.469 1.00 55.09 106 GLY A C 1
ATOM 885 O O . GLY A 1 106 ? 3.303 -8.074 19.627 1.00 55.09 106 GLY A O 1
ATOM 886 N N . ARG A 1 107 ? 3.367 -6.473 18.057 1.00 57.28 107 ARG A N 1
ATOM 887 C CA . ARG A 1 107 ? 2.849 -5.344 18.832 1.00 57.28 107 ARG A CA 1
ATOM 888 C C . ARG A 1 107 ? 1.457 -4.972 18.320 1.00 57.28 107 ARG A C 1
ATOM 890 O O . ARG A 1 107 ? 1.298 -4.049 17.527 1.00 57.28 107 ARG A O 1
ATOM 897 N N . TYR A 1 108 ? 0.436 -5.663 18.810 1.00 59.19 108 TYR A N 1
ATOM 898 C CA . TYR A 1 108 ? -0.947 -5.201 18.696 1.00 59.19 108 TYR A CA 1
ATOM 899 C C . TYR A 1 108 ? -1.347 -4.471 19.977 1.00 59.19 108 TYR A C 1
ATOM 901 O O . TYR A 1 108 ? -1.048 -4.911 21.091 1.00 59.19 108 TYR A O 1
ATOM 909 N N . ARG A 1 109 ? -2.067 -3.354 19.843 1.00 50.22 109 ARG A N 1
ATOM 910 C CA . ARG A 1 109 ? -2.779 -2.785 20.986 1.00 50.22 109 ARG A CA 1
ATOM 911 C C . ARG A 1 109 ? -3.914 -3.721 21.344 1.00 50.22 109 ARG A C 1
ATOM 913 O O . ARG A 1 109 ? -4.759 -4.053 20.521 1.00 50.22 109 ARG A O 1
ATOM 920 N N . ILE A 1 110 ? -3.944 -4.089 22.614 1.00 50.78 110 ILE A N 1
ATOM 921 C CA . ILE A 1 110 ? -5.078 -4.731 23.262 1.00 50.78 110 ILE A CA 1
ATOM 922 C C 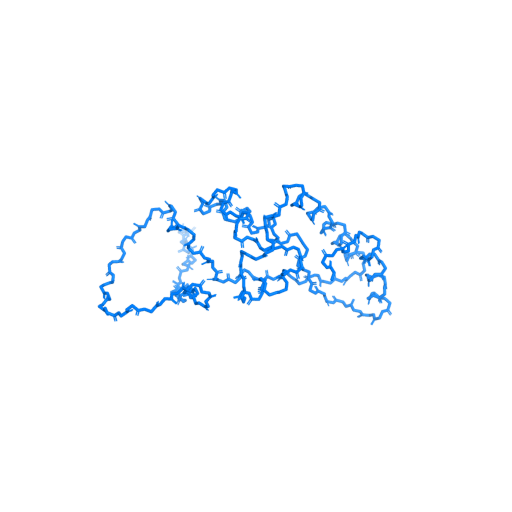. ILE A 1 110 ? -6.188 -3.662 23.365 1.00 50.78 110 ILE A C 1
ATOM 924 O O . ILE A 1 110 ? -6.373 -3.065 24.421 1.00 50.78 110 ILE A O 1
ATOM 928 N N . LEU A 1 111 ? -6.871 -3.329 22.257 1.00 52.25 111 LEU A N 1
ATOM 929 C CA . LEU A 1 111 ? -8.060 -2.449 22.273 1.00 52.25 111 LEU A CA 1
ATOM 930 C C . LEU A 1 111 ? -9.196 -3.099 23.082 1.00 52.25 111 LEU A C 1
ATOM 932 O O . LEU A 1 111 ? -10.015 -2.427 23.698 1.00 52.25 111 LEU A O 1
ATOM 936 N N . SER A 1 112 ? -9.187 -4.427 23.135 1.00 42.81 112 SER A N 1
ATOM 937 C CA . SER A 1 112 ? -9.906 -5.274 24.077 1.00 42.81 112 SER A CA 1
ATOM 938 C C . SER A 1 112 ? -9.084 -6.550 24.263 1.00 42.81 112 SER A C 1
ATOM 940 O O . SER A 1 112 ? -8.343 -6.918 23.347 1.00 42.81 112 SER A O 1
ATOM 942 N N . PRO A 1 113 ? -9.138 -7.231 25.427 1.00 52.72 113 PRO A N 1
ATOM 943 C CA . PRO A 1 113 ? -8.559 -8.566 25.532 1.00 52.72 113 PRO A CA 1
ATOM 944 C C . PRO A 1 113 ? -9.091 -9.399 24.360 1.00 52.72 113 PRO A C 1
ATOM 946 O O . PRO A 1 113 ? -10.281 -9.277 24.052 1.00 52.72 113 PRO A O 1
ATOM 949 N N . PRO A 1 114 ? -8.246 -10.200 23.686 1.00 49.72 114 PRO A N 1
ATOM 950 C CA . PRO A 1 114 ? -8.716 -10.963 22.545 1.00 49.72 114 PRO A CA 1
ATOM 951 C C . PRO A 1 114 ? -9.914 -11.791 23.019 1.00 49.72 114 PRO A C 1
ATOM 953 O O . PRO A 1 114 ? -9.839 -12.455 24.059 1.00 49.72 114 PRO A O 1
ATOM 956 N N . LYS A 1 115 ? -11.051 -11.685 22.316 1.00 53.16 115 LYS A N 1
ATOM 957 C CA . LYS A 1 115 ? -12.287 -12.403 22.685 1.00 53.16 115 LYS A CA 1
ATOM 958 C C . LYS A 1 115 ? -12.106 -13.920 22.586 1.00 53.16 115 LYS A C 1
ATOM 960 O O . LYS A 1 115 ? -12.949 -14.681 23.054 1.00 53.16 115 LYS A O 1
ATOM 965 N N . THR A 1 116 ? -10.986 -14.368 22.022 1.00 50.31 116 THR A N 1
ATOM 966 C CA . THR A 1 116 ? -10.519 -15.745 22.116 1.00 50.31 116 THR A CA 1
ATOM 967 C C . THR A 1 116 ? -10.422 -16.163 23.582 1.00 50.31 116 THR A C 1
ATOM 969 O O . THR A 1 116 ? -9.687 -15.569 24.373 1.00 50.31 116 THR A O 1
ATOM 972 N N . ARG A 1 117 ? -11.181 -17.205 23.926 1.00 37.41 117 ARG A N 1
ATOM 973 C CA . ARG A 1 117 ? -11.280 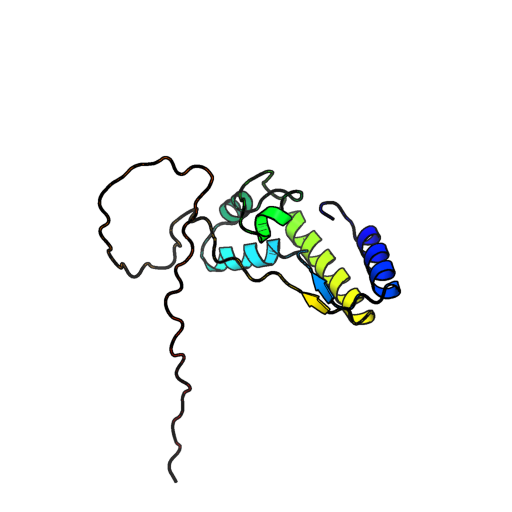-17.848 25.241 1.00 37.41 117 ARG A CA 1
ATOM 974 C C . ARG A 1 117 ? -9.912 -17.931 25.932 1.00 37.41 117 ARG A C 1
ATOM 976 O O . ARG A 1 117 ? -9.117 -18.824 25.650 1.00 37.41 117 ARG A O 1
ATOM 983 N N . ARG A 1 118 ? -9.637 -17.005 26.857 1.00 43.31 118 ARG A N 1
ATOM 984 C CA . ARG A 1 118 ? -8.437 -17.042 27.703 1.00 43.31 118 ARG A CA 1
ATOM 985 C C . ARG A 1 118 ? -8.427 -18.361 28.481 1.00 43.31 118 ARG A C 1
ATOM 987 O O . ARG A 1 118 ? -9.258 -18.550 29.369 1.00 43.31 118 ARG A O 1
ATOM 994 N N . ARG A 1 119 ? -7.452 -19.241 28.235 1.00 34.34 119 ARG A N 1
ATOM 995 C CA . ARG A 1 119 ? -6.949 -20.096 29.319 1.00 34.34 119 ARG A CA 1
ATOM 996 C C . ARG A 1 119 ? -6.305 -19.141 30.323 1.00 34.34 119 ARG A C 1
ATOM 998 O O . ARG A 1 119 ? -5.322 -18.481 30.004 1.00 34.34 119 ARG A O 1
ATOM 1005 N N . ARG A 1 120 ? -6.932 -18.969 31.491 1.00 27.97 120 ARG A N 1
ATOM 1006 C CA . ARG A 1 120 ? -6.376 -18.160 32.584 1.00 27.97 120 ARG A CA 1
ATOM 1007 C C . ARG A 1 120 ? -5.033 -18.767 32.989 1.00 27.97 120 ARG A C 1
ATOM 1009 O O . ARG A 1 120 ? -5.022 -19.837 33.581 1.00 27.97 120 ARG A O 1
ATOM 1016 N N . LEU A 1 121 ? -3.932 -18.067 32.744 1.00 30.77 121 LEU A N 1
ATOM 1017 C CA . LEU A 1 121 ? -2.800 -18.123 33.660 1.00 30.77 121 LEU A CA 1
ATOM 1018 C C . 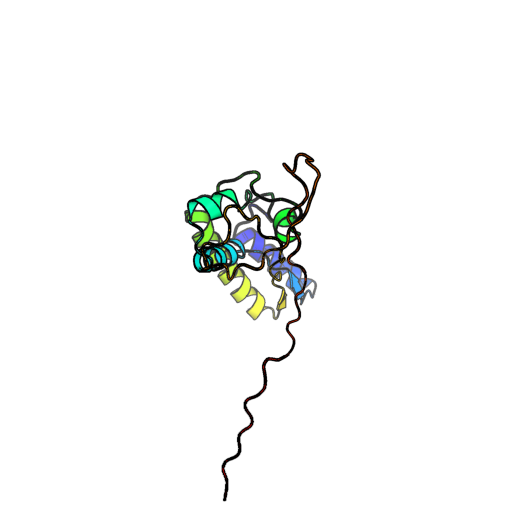LEU A 1 121 ? -2.898 -16.892 34.556 1.00 30.77 121 LEU A C 1
ATOM 1020 O O . LEU A 1 121 ? -2.840 -15.758 34.083 1.00 30.77 121 LEU A O 1
ATOM 1024 N N . SER A 1 122 ? -3.142 -17.119 35.846 1.00 25.17 122 SER A N 1
ATOM 1025 C CA . SER A 1 122 ? -3.054 -16.061 36.844 1.00 25.17 122 SER A CA 1
ATOM 1026 C C . SER A 1 122 ? -1.585 -15.821 37.155 1.00 25.17 122 SER A C 1
ATOM 1028 O O . SER A 1 122 ? -0.930 -16.685 37.734 1.00 25.17 122 SER A O 1
ATOM 1030 N N . ILE A 1 123 ? -1.088 -14.639 36.829 1.00 32.94 123 ILE A N 1
ATOM 1031 C CA . ILE A 1 123 ? 0.132 -14.120 37.434 1.00 32.94 123 ILE A CA 1
ATOM 1032 C C . ILE A 1 123 ? -0.304 -12.909 38.254 1.00 32.94 123 ILE A C 1
ATOM 1034 O O . ILE A 1 123 ? -0.840 -11.941 37.714 1.00 32.94 123 ILE A O 1
ATOM 1038 N N . ARG A 1 124 ? -0.166 -13.011 39.580 1.00 30.45 124 ARG A N 1
ATOM 1039 C CA . ARG A 1 124 ? -0.315 -11.880 40.501 1.00 30.45 124 ARG A CA 1
ATOM 1040 C C . ARG A 1 124 ? 0.899 -10.973 40.306 1.00 30.45 124 ARG A C 1
ATOM 1042 O O . ARG A 1 124 ? 2.019 -11.440 40.473 1.00 30.45 124 ARG A O 1
ATOM 1049 N N . ALA A 1 125 ? 0.680 -9.702 39.987 1.00 29.55 125 ALA A N 1
ATOM 1050 C CA . ALA A 1 125 ? 1.717 -8.680 40.042 1.00 29.55 125 ALA A CA 1
ATOM 1051 C C . ALA A 1 125 ? 1.216 -7.514 40.897 1.00 29.55 125 ALA A C 1
ATOM 1053 O O . ALA A 1 125 ? 0.183 -6.905 40.616 1.00 29.55 125 ALA A O 1
ATOM 1054 N N . THR A 1 126 ? 1.940 -7.274 41.981 1.00 29.52 126 THR A N 1
ATOM 1055 C CA . THR A 1 126 ? 1.749 -6.198 42.949 1.00 29.52 126 THR A CA 1
ATOM 1056 C C . THR A 1 126 ? 2.397 -4.916 42.415 1.00 29.52 126 THR A C 1
ATOM 1058 O O . THR A 1 126 ? 3.544 -4.964 41.994 1.00 29.52 126 THR A O 1
ATOM 1061 N N . GLY A 1 127 ? 1.673 -3.791 42.476 1.00 28.86 127 GLY A N 1
ATOM 1062 C CA . GLY A 1 127 ? 2.204 -2.421 42.611 1.00 28.86 127 GLY A CA 1
ATOM 1063 C C . GLY A 1 127 ? 3.030 -1.807 41.467 1.00 28.86 127 GLY A C 1
ATOM 1064 O O . GLY A 1 127 ? 4.211 -2.083 41.340 1.00 28.86 127 GLY A O 1
ATOM 1065 N N . LEU A 1 128 ? 2.440 -0.872 40.712 1.00 26.23 128 LEU A N 1
ATOM 1066 C CA . LEU A 1 128 ? 2.708 0.583 40.753 1.00 26.23 128 LEU A CA 1
ATOM 1067 C C . LEU A 1 128 ? 2.020 1.252 39.549 1.00 26.23 128 LEU A C 1
ATOM 1069 O O . LEU A 1 128 ? 2.148 0.810 38.409 1.00 26.23 128 LEU A O 1
ATOM 1073 N N . ALA A 1 129 ? 1.274 2.323 39.812 1.00 37.59 129 ALA A N 1
ATOM 1074 C CA . ALA A 1 129 ? 0.554 3.091 38.807 1.00 37.59 129 ALA A CA 1
ATOM 1075 C C . ALA A 1 129 ? 1.481 4.114 38.130 1.00 37.59 129 ALA A C 1
ATOM 1077 O O . ALA A 1 129 ? 1.989 5.020 38.783 1.00 37.59 129 ALA A O 1
ATOM 1078 N N . LEU A 1 130 ? 1.645 4.002 36.810 1.00 27.17 130 LEU A N 1
ATOM 1079 C CA . LEU A 1 130 ? 2.169 5.053 35.936 1.00 27.17 130 LEU A CA 1
ATOM 1080 C C . LEU A 1 130 ? 1.302 5.117 34.670 1.00 27.17 130 LEU A C 1
ATOM 1082 O O . LEU A 1 130 ? 0.977 4.099 34.061 1.00 27.17 130 LEU A O 1
ATOM 1086 N N . SER A 1 131 ? 0.876 6.331 34.321 1.00 28.97 131 SER A N 1
ATOM 1087 C CA . SER A 1 131 ? -0.052 6.648 33.229 1.00 28.97 131 SER A CA 1
ATOM 1088 C C . SER A 1 131 ? 0.496 6.219 31.859 1.00 28.97 131 SER A C 1
ATOM 1090 O O . SER A 1 131 ? 1.400 6.840 31.304 1.00 28.97 131 SER A O 1
ATOM 1092 N N . ALA A 1 132 ? -0.076 5.152 31.299 1.00 30.80 132 ALA A N 1
ATOM 1093 C CA . ALA A 1 132 ? 0.321 4.524 30.040 1.00 30.80 132 ALA A CA 1
ATOM 1094 C C . ALA A 1 132 ? -0.532 5.007 28.852 1.00 30.80 132 ALA A C 1
ATOM 1096 O O . ALA A 1 132 ? -1.306 4.231 28.291 1.00 30.80 132 ALA A O 1
ATOM 1097 N N . ARG A 1 133 ? -0.441 6.289 28.466 1.00 34.62 133 ARG A N 1
ATOM 1098 C CA . ARG A 1 133 ? -1.254 6.799 27.340 1.00 34.62 133 ARG A CA 1
ATOM 1099 C C . ARG A 1 133 ? -0.596 6.798 25.963 1.00 34.62 133 ARG A C 1
ATOM 1101 O O . ARG A 1 133 ? -1.347 6.803 24.996 1.00 34.62 133 ARG A O 1
ATOM 1108 N N . GLN A 1 134 ? 0.730 6.685 25.831 1.00 44.62 134 GLN A N 1
ATOM 1109 C CA . GLN A 1 134 ? 1.327 6.833 24.492 1.00 44.62 134 GLN A CA 1
ATOM 1110 C C . GLN A 1 134 ? 2.445 5.857 24.084 1.00 44.62 134 GLN A C 1
ATOM 1112 O O . GLN A 1 134 ? 2.530 5.579 22.895 1.00 44.62 134 GLN A O 1
ATOM 1117 N N . CYS A 1 135 ? 3.266 5.292 24.983 1.00 27.91 135 CYS A N 1
ATOM 1118 C CA . CYS A 1 135 ? 4.562 4.741 24.524 1.00 27.91 135 CYS A CA 1
ATOM 1119 C C . CYS A 1 135 ? 4.875 3.255 24.764 1.00 27.91 135 CYS A C 1
ATOM 1121 O O . CYS A 1 135 ? 5.856 2.782 24.202 1.00 27.91 135 CYS A O 1
ATOM 1123 N N . CYS A 1 136 ? 4.091 2.472 25.510 1.00 26.83 136 CYS A N 1
ATOM 1124 C CA . CYS A 1 136 ? 4.476 1.077 25.781 1.00 26.83 136 CYS A CA 1
ATOM 1125 C C . CYS A 1 136 ? 3.289 0.118 25.669 1.00 26.83 136 CYS A C 1
ATOM 1127 O O . CYS A 1 136 ? 2.535 -0.062 26.621 1.00 26.83 136 CYS A O 1
ATOM 1129 N N . ALA A 1 137 ? 3.136 -0.531 24.511 1.00 38.50 137 ALA A N 1
ATOM 1130 C CA . ALA A 1 137 ? 2.374 -1.775 24.420 1.00 38.50 137 ALA A CA 1
ATOM 1131 C C . ALA A 1 137 ? 3.307 -2.962 24.739 1.00 38.50 137 ALA A C 1
ATOM 1133 O O . ALA A 1 137 ? 4.464 -2.947 24.299 1.00 38.50 137 ALA A O 1
ATOM 1134 N N . PRO A 1 138 ? 2.836 -3.975 25.489 1.00 35.34 138 PRO A N 1
ATOM 1135 C CA . PRO A 1 138 ? 3.642 -5.132 25.850 1.00 35.34 138 PRO A CA 1
ATOM 1136 C C . PRO A 1 138 ? 4.052 -5.895 24.588 1.00 35.34 138 PRO A C 1
ATOM 1138 O O . PRO A 1 138 ? 3.213 -6.275 23.774 1.00 35.34 138 PRO A O 1
ATOM 1141 N N . THR A 1 139 ? 5.353 -6.119 24.429 1.00 30.91 139 THR A N 1
ATOM 1142 C CA . THR A 1 139 ? 5.879 -7.095 23.477 1.00 30.91 139 THR A CA 1
ATOM 1143 C C . THR A 1 139 ? 5.309 -8.457 23.861 1.00 30.91 139 THR A C 1
ATOM 1145 O O . THR A 1 139 ? 5.438 -8.850 25.021 1.00 30.91 139 THR A O 1
ATOM 1148 N N . LEU A 1 140 ? 4.692 -9.182 22.922 1.00 36.28 140 LEU A N 1
ATOM 1149 C CA . LEU A 1 140 ? 4.445 -10.615 23.092 1.00 36.28 140 LEU A CA 1
ATOM 1150 C C . LEU A 1 140 ? 5.785 -11.278 23.426 1.00 36.28 140 LEU A C 1
ATOM 1152 O O . LEU A 1 140 ? 6.645 -11.434 22.557 1.00 36.28 140 LEU A O 1
ATOM 1156 N N . SER A 1 141 ? 6.001 -11.600 24.701 1.00 27.31 141 SER A N 1
ATOM 1157 C CA . SER A 1 141 ? 7.181 -12.338 25.117 1.00 27.31 141 SER A CA 1
ATOM 1158 C C . SER A 1 141 ? 7.156 -13.673 24.394 1.00 27.31 141 SER A C 1
ATOM 1160 O O . SER A 1 141 ? 6.141 -14.366 24.359 1.00 27.31 141 SER A O 1
ATOM 1162 N N . ARG A 1 142 ? 8.287 -13.985 23.769 1.00 28.44 142 ARG A N 1
ATOM 1163 C CA . ARG A 1 142 ? 8.541 -15.166 22.955 1.00 28.44 142 ARG A CA 1
ATOM 1164 C C . ARG A 1 142 ? 8.422 -16.424 23.824 1.00 28.44 142 ARG A C 1
ATOM 1166 O O . ARG A 1 142 ? 9.424 -16.987 24.252 1.00 28.44 142 ARG A O 1
ATOM 1173 N N . GLU A 1 143 ? 7.203 -16.875 24.099 1.00 29.66 143 GLU A N 1
ATOM 1174 C CA . GLU A 1 143 ? 6.957 -18.213 24.624 1.00 29.66 143 GLU A CA 1
ATOM 1175 C C . GLU A 1 143 ? 7.170 -19.209 23.484 1.00 29.66 143 GLU A C 1
ATOM 1177 O O . GLU A 1 143 ? 6.292 -19.498 22.680 1.00 29.66 143 GLU A O 1
ATOM 1182 N N . ARG A 1 144 ? 8.422 -19.656 23.381 1.00 28.36 144 ARG A N 1
ATOM 1183 C CA . ARG A 1 144 ? 8.817 -21.026 23.056 1.00 28.36 144 ARG A CA 1
ATOM 1184 C C . ARG A 1 144 ? 7.882 -21.756 22.069 1.00 28.36 144 ARG A C 1
ATOM 1186 O O . ARG A 1 144 ? 7.162 -22.678 22.439 1.00 28.36 144 ARG A O 1
ATOM 1193 N N . ILE A 1 145 ? 7.993 -21.422 20.781 1.00 32.25 145 ILE A N 1
ATOM 1194 C CA . ILE A 1 145 ? 7.665 -22.362 19.698 1.00 32.25 145 ILE A CA 1
ATOM 1195 C C . ILE A 1 145 ? 8.747 -23.452 19.736 1.00 32.25 145 ILE A C 1
ATOM 1197 O O . ILE A 1 145 ? 9.727 -23.414 19.001 1.00 32.25 145 ILE A O 1
ATOM 1201 N N . THR A 1 146 ? 8.632 -24.388 20.674 1.00 28.19 146 THR A N 1
ATOM 1202 C CA . THR A 1 146 ? 9.344 -25.667 20.625 1.00 28.19 146 THR A CA 1
ATOM 1203 C C . THR A 1 146 ? 8.303 -26.762 20.505 1.00 28.19 146 THR A C 1
ATOM 1205 O O . THR A 1 146 ? 7.435 -26.870 21.368 1.00 28.19 146 THR A O 1
ATOM 1208 N N . SER A 1 147 ? 8.469 -27.603 19.482 1.00 29.52 147 SER A N 1
ATOM 1209 C CA . SER A 1 147 ? 7.772 -28.875 19.270 1.00 29.52 147 SER A CA 1
ATOM 1210 C C . SER A 1 147 ? 6.406 -28.801 18.574 1.00 29.52 147 SER A C 1
ATOM 1212 O O . SER A 1 147 ? 5.367 -29.110 19.152 1.00 29.52 147 SER A O 1
ATOM 1214 N N . ALA A 1 148 ? 6.421 -28.510 17.270 1.00 30.19 148 ALA A N 1
ATOM 1215 C CA . ALA A 1 148 ? 5.576 -29.283 16.366 1.00 30.19 148 ALA A CA 1
ATOM 1216 C C . ALA A 1 148 ? 6.292 -30.628 16.151 1.00 30.19 148 ALA A C 1
ATOM 1218 O O . ALA A 1 148 ? 7.278 -30.707 15.421 1.00 30.19 148 ALA A O 1
ATOM 1219 N N . LYS A 1 149 ? 5.860 -31.664 16.877 1.00 29.77 149 LYS A N 1
ATOM 1220 C CA . LYS A 1 149 ? 6.263 -33.051 16.622 1.00 29.77 149 LYS A CA 1
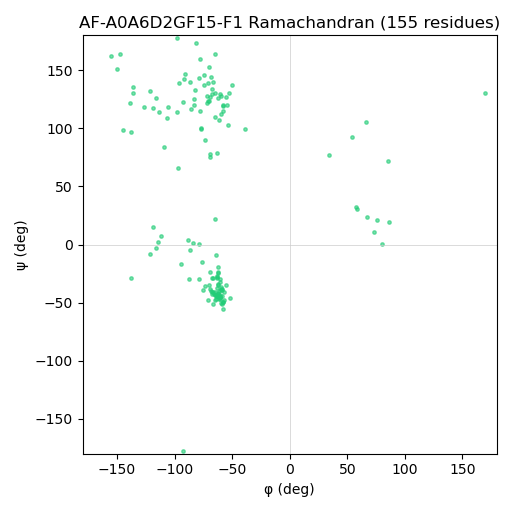ATOM 1221 C C . LYS A 1 149 ? 5.870 -33.411 15.189 1.00 29.77 149 LYS A C 1
ATOM 1223 O O . LYS A 1 149 ? 4.683 -33.396 14.869 1.00 29.77 149 LYS A O 1
ATOM 1228 N N . SER A 1 150 ? 6.845 -33.780 14.364 1.00 26.97 150 SER A N 1
ATOM 1229 C CA . SER A 1 150 ? 6.599 -34.565 13.155 1.00 26.97 150 SER A CA 1
ATOM 1230 C C . SER A 1 150 ? 5.807 -35.825 13.530 1.00 26.97 150 SER A C 1
ATOM 1232 O O . SER A 1 150 ? 6.200 -36.514 14.478 1.00 26.97 150 SER A O 1
ATOM 1234 N N . PRO A 1 151 ? 4.701 -36.157 12.845 1.00 30.95 151 PRO A N 1
ATOM 1235 C CA . PRO A 1 151 ? 4.057 -37.443 13.035 1.00 30.95 151 PRO A CA 1
ATOM 1236 C C . PRO A 1 151 ? 4.876 -38.504 12.291 1.00 30.95 151 PRO A C 1
ATOM 1238 O O . PRO A 1 151 ? 4.766 -38.647 11.078 1.00 30.95 151 PRO A O 1
ATOM 1241 N N . THR A 1 152 ? 5.700 -39.253 13.022 1.00 30.64 152 THR A N 1
ATOM 1242 C CA . THR A 1 152 ? 6.273 -40.510 12.531 1.00 30.64 152 THR A CA 1
ATOM 1243 C C . THR A 1 152 ? 5.569 -41.664 13.237 1.00 30.64 152 THR A C 1
ATOM 1245 O O . THR A 1 152 ? 5.774 -41.881 14.428 1.00 30.64 152 THR A O 1
ATOM 1248 N N . PHE A 1 153 ? 4.737 -42.396 12.500 1.00 28.33 153 PHE A N 1
ATOM 1249 C CA . PHE A 1 153 ? 4.274 -43.752 12.814 1.00 28.33 153 PHE A CA 1
ATOM 1250 C C . PHE A 1 153 ? 4.151 -44.464 11.458 1.00 28.33 153 PHE A C 1
ATOM 1252 O O . PHE A 1 153 ? 3.329 -44.079 10.637 1.00 28.33 153 PHE A O 1
ATOM 1259 N N . ILE A 1 154 ? 5.149 -45.256 11.057 1.00 32.00 154 ILE A N 1
ATOM 1260 C CA . ILE A 1 154 ? 5.248 -46.708 11.292 1.00 32.00 154 ILE A CA 1
ATOM 1261 C C . ILE A 1 154 ? 3.992 -47.432 10.792 1.00 32.00 154 ILE A C 1
ATOM 1263 O O . ILE A 1 154 ? 3.041 -47.641 11.544 1.00 32.00 154 ILE A O 1
ATOM 1267 N N . THR A 1 155 ? 4.035 -47.895 9.545 1.00 31.70 155 THR A N 1
ATOM 1268 C CA . THR A 1 155 ? 3.305 -49.091 9.121 1.00 31.70 155 THR A CA 1
ATOM 1269 C C . THR A 1 155 ? 4.240 -50.289 9.260 1.00 31.70 155 THR A C 1
ATOM 1271 O O . THR A 1 155 ? 5.361 -50.306 8.760 1.00 31.70 155 THR A O 1
ATOM 1274 N N . ARG A 1 156 ? 3.789 -51.263 10.052 1.00 32.91 156 ARG A N 1
ATOM 1275 C CA . ARG A 1 156 ? 4.395 -52.585 10.205 1.00 32.91 156 ARG A CA 1
ATOM 1276 C C . ARG A 1 156 ? 4.092 -53.444 8.970 1.00 32.91 156 ARG A C 1
ATOM 1278 O O . ARG A 1 156 ? 2.945 -53.446 8.531 1.00 32.91 156 ARG A O 1
ATOM 1285 N N . ARG A 1 157 ? 5.080 -54.288 8.650 1.00 34.53 157 ARG A N 1
ATOM 1286 C CA . ARG A 1 157 ? 5.146 -55.400 7.680 1.00 34.53 157 ARG A CA 1
ATOM 1287 C C . ARG A 1 157 ? 5.507 -55.028 6.254 1.00 34.53 157 ARG A C 1
ATOM 1289 O O . ARG A 1 157 ? 4.751 -54.265 5.628 1.00 34.53 157 ARG A O 1
#

InterPro domains:
  IPR007781 Alpha-N-acetylglucosaminidase [PTHR12872] (1-106)
  IPR024733 Alpha-N-acetylglucosaminidase, tim-barrel domain [PF05089] (1-106)

Foldseek 3Di:
DLPDDLVNLVVVLVVCLVVVAQEEEDPFLVLVVVVVVVVVLPDDPVRSQQFAAHSVCVVCVLVVFFTRYNDRDDPVRNVRSVVSVVSSVVSSVVSNHHYDYRDRQQFDPPPDPRPPDDPDDDDDDDDDDDDDDTGDDDRPPPPDPDDPDDDDDDDDD

Solvent-accessible surface area (backbone atoms only — not comparable to full-atom values): 10090 Å² total; per-residue (Å²): 120,66,83,61,52,71,72,57,49,51,56,49,50,53,52,37,51,77,72,67,53,47,71,44,84,46,70,65,34,48,66,46,55,49,46,55,52,42,43,76,49,66,49,50,73,67,57,48,31,51,45,41,41,15,67,85,44,51,69,46,37,71,69,66,71,52,65,50,46,77,50,66,64,60,78,66,50,47,59,53,31,43,54,50,33,50,58,51,48,60,51,28,57,77,70,63,32,44,75,42,69,78,72,84,64,71,65,67,80,72,88,55,78,63,74,60,82,74,78,82,76,89,76,91,80,82,88,84,93,72,92,83,83,81,85,80,72,70,68,67,73,85,75,72,93,71,78,86,74,78,91,83,77,86,83,86,133

Radius of gyration: 20.63 Å; Cα contacts (8 Å, |Δi|>4): 127; chains: 1; bounding box: 34×66×58 Å

Organism: NCBI:txid59202

Secondary structure (DSSP, 8-state):
-TT--HHHHHHHHHHHHHTT--EEE--TTHHHHHHHHHHHTT--HHHHHHHSPPGGGHHHHHTTS--S-S-PPPHHHHHHHHHHHHHHHHHHHHHTPEEEPPPPPS----SS--SS----------------SSS-PPP------------------

Sequence (157 aa):
MAFWRWHDYEQFLDWAAMNGVNLMLDVVGQEEVQRRMLHQFGYSDNDVRQYLPGPAYFGWFYMANMQSFGGPLPQSWFAQRTELARKIHDRMEVYGITPVFPALPGRYRILSPPKTRRRRLSIRATGLALSARQCCAPTLSRERITSAKSPTFITRR

Mean predicted aligned error: 13.37 Å

Nearest PDB structures (foldseek):
  2vc9-assembly1_A  TM=9.874E-01  e=8.973E-11  Clostridium perfringens
  4a4a-assembly1_A  TM=9.866E-01  e=2.252E-10  Clostridium perfringens
  2vcb-assembly1_A  TM=9.871E-01  e=9.559E-10  Clostridium perfringens
  4xwh-assembly1_A  TM=9.741E-01  e=4.616E-08  Homo sapiens

pLDDT: mean 72.42, std 26.83, range [25.17, 96.88]